Protein AF-A0A3B8NE31-F1 (afdb_monomer_lite)

Foldseek 3Di:
DDDDDDDPPDDDDDDDDDDFDKAKEKEAEVVLQQWAWVRHRIDIDIDTFFDKDWTATDGDPQKDFDAKDFPNHGPGRDGRDIDTGHYYTYIYGYMDGD

Radius of gyration: 20.59 Å; chains: 1; bounding box: 52×20×58 Å

Sequence (98 aa):
EPNLTFIALEDRDLVAHFALKSYTITATAEPEKGGTINGETFFCEEFDHGEEVMLLAEAAEGYEFVNWSEDGEDSGSVNPLVFDATEDRTLLANFQHQ

Secondary structure (DSSP, 8-state):
--------SS-----------EEEEEEEEESGGGEEETTBSEEEEEEETT-EEEE-EEEPTTEEEEEEEETTEEEES-SSEEEE-SS-EEEEEEEEE-

pLDDT: mean 95.31, std 5.67, range [53.34, 98.5]

Structure (mmCIF, N/CA/C/O backbone):
data_AF-A0A3B8NE31-F1
#
_entry.id   AF-A0A3B8NE31-F1
#
loop_
_atom_site.group_PDB
_atom_site.id
_atom_site.type_symbol
_atom_site.label_atom_id
_atom_site.label_alt_id
_atom_site.label_comp_id
_atom_site.label_asym_id
_atom_site.label_entity_id
_atom_site.label_seq_id
_atom_site.pdbx_PDB_ins_code
_atom_site.Cartn_x
_atom_site.Cartn_y
_atom_site.Cartn_z
_atom_site.occupancy
_atom_site.B_iso_or_equiv
_atom_site.auth_seq_id
_atom_site.auth_comp_id
_atom_site.auth_asym_id
_atom_site.auth_atom_id
_atom_site.pdbx_PDB_model_num
ATOM 1 N N . GLU A 1 1 ? 11.630 10.784 -20.375 1.00 53.34 1 GLU A N 1
ATOM 2 C CA . GLU A 1 1 ? 12.217 9.568 -20.976 1.00 53.34 1 GLU A CA 1
ATOM 3 C C . GLU A 1 1 ? 13.655 9.856 -21.388 1.00 53.34 1 GLU A C 1
ATOM 5 O O . GLU A 1 1 ? 13.890 10.955 -21.891 1.00 53.34 1 GLU A O 1
ATOM 10 N N . PRO A 1 2 ? 14.619 8.955 -21.135 1.00 78.31 2 PRO A N 1
ATOM 11 C CA . PRO A 1 2 ? 15.998 9.163 -21.565 1.00 78.31 2 PRO A CA 1
ATOM 12 C C . PRO A 1 2 ? 16.122 8.985 -23.085 1.00 78.31 2 PRO A C 1
ATOM 14 O O . PRO A 1 2 ? 15.632 8.005 -23.641 1.00 78.31 2 PRO A O 1
ATOM 17 N N . ASN A 1 3 ? 16.797 9.921 -23.752 1.00 85.06 3 ASN A N 1
ATOM 18 C CA . ASN A 1 3 ? 17.134 9.837 -25.171 1.00 85.06 3 ASN A CA 1
ATOM 19 C C . ASN A 1 3 ? 18.659 9.853 -25.368 1.00 85.06 3 ASN A C 1
ATOM 21 O O . ASN A 1 3 ? 19.381 10.595 -24.705 1.00 85.06 3 ASN A O 1
ATOM 25 N N . LEU A 1 4 ? 19.157 9.029 -26.292 1.00 87.19 4 LEU A N 1
ATOM 26 C CA . LEU A 1 4 ? 20.564 9.020 -26.695 1.00 87.19 4 LEU A CA 1
ATOM 27 C C . LEU A 1 4 ? 20.661 9.358 -28.183 1.00 87.19 4 LEU A C 1
ATOM 29 O O . LEU A 1 4 ? 20.137 8.627 -29.021 1.00 87.19 4 LEU A O 1
ATOM 33 N N . THR A 1 5 ? 21.374 10.437 -28.505 1.00 88.06 5 THR A N 1
ATOM 34 C CA . THR A 1 5 ? 21.624 10.872 -29.886 1.00 88.06 5 THR A CA 1
ATOM 35 C C . THR A 1 5 ? 23.126 10.933 -30.138 1.00 88.06 5 THR A C 1
ATOM 37 O O . THR A 1 5 ? 23.863 11.523 -29.350 1.00 88.06 5 THR A O 1
ATOM 40 N N . PHE A 1 6 ? 23.589 10.357 -31.249 1.00 88.44 6 PHE A N 1
ATOM 41 C CA . PHE A 1 6 ? 24.985 10.442 -31.683 1.00 88.44 6 PHE A CA 1
ATOM 42 C C . PHE A 1 6 ? 25.099 10.424 -33.213 1.00 88.44 6 PHE A C 1
ATOM 44 O O . PHE A 1 6 ? 24.197 9.967 -33.912 1.00 88.44 6 PHE A O 1
ATOM 51 N N . ILE A 1 7 ? 26.225 10.920 -33.728 1.00 85.75 7 ILE A N 1
ATOM 52 C CA . ILE A 1 7 ? 26.584 10.823 -35.148 1.00 85.75 7 ILE A CA 1
ATOM 53 C C . ILE A 1 7 ? 27.329 9.50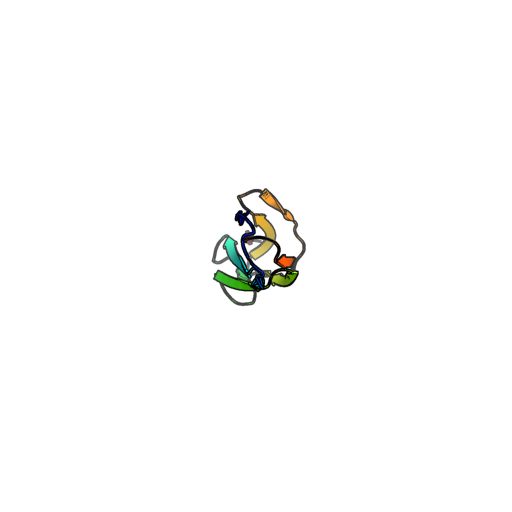1 -35.350 1.00 85.75 7 ILE A C 1
ATOM 55 O O . ILE A 1 7 ? 28.340 9.255 -34.689 1.00 85.75 7 ILE A O 1
ATOM 59 N N . ALA A 1 8 ? 26.828 8.649 -36.241 1.00 90.56 8 ALA A N 1
ATOM 60 C CA . ALA A 1 8 ? 27.437 7.360 -36.550 1.00 90.56 8 ALA A CA 1
ATOM 61 C C . ALA A 1 8 ? 28.683 7.553 -37.431 1.00 90.56 8 ALA A C 1
ATOM 63 O O . ALA A 1 8 ? 28.571 7.781 -38.634 1.00 90.56 8 ALA A O 1
ATOM 64 N N . LEU A 1 9 ? 29.864 7.506 -36.809 1.00 94.50 9 LEU A N 1
ATOM 65 C CA . LEU A 1 9 ? 31.166 7.616 -37.484 1.00 94.50 9 LEU A CA 1
ATOM 66 C C . LEU A 1 9 ? 31.900 6.267 -37.594 1.00 94.50 9 LEU A C 1
ATOM 68 O O . LEU A 1 9 ? 32.850 6.158 -38.361 1.00 94.50 9 LEU A O 1
ATOM 72 N N . GLU A 1 10 ? 31.459 5.262 -36.836 1.00 95.12 10 GLU A N 1
ATOM 73 C CA . GLU A 1 10 ? 32.027 3.911 -36.750 1.00 95.12 10 GLU A CA 1
ATOM 74 C C . GLU A 1 10 ? 30.981 2.933 -36.181 1.00 95.12 10 GLU A C 1
ATOM 76 O O . GLU A 1 10 ? 29.947 3.372 -35.660 1.00 95.12 10 GLU A O 1
ATOM 81 N N . ASP A 1 11 ? 31.264 1.631 -36.257 1.00 94.25 11 ASP A N 1
ATOM 82 C CA . ASP A 1 11 ? 30.414 0.574 -35.701 1.00 94.25 11 ASP A CA 1
ATOM 83 C C . ASP A 1 11 ? 30.378 0.637 -34.167 1.00 94.25 11 ASP A C 1
ATOM 85 O O . ASP A 1 11 ? 31.395 0.873 -33.510 1.00 94.25 11 ASP A O 1
ATOM 89 N N . ARG A 1 12 ? 29.192 0.434 -33.582 1.00 91.88 12 ARG A N 1
ATOM 90 C CA . ARG A 1 12 ? 28.972 0.499 -32.132 1.00 91.88 12 ARG A CA 1
ATOM 91 C C . ARG A 1 12 ? 27.964 -0.540 -31.673 1.00 91.88 12 ARG A C 1
ATOM 93 O O . ARG A 1 12 ? 26.908 -0.680 -32.285 1.00 91.88 12 ARG A O 1
ATOM 100 N N . ASP A 1 13 ? 28.249 -1.137 -30.523 1.00 91.62 13 ASP A N 1
ATOM 101 C CA . ASP A 1 13 ? 27.299 -1.944 -29.765 1.00 91.62 13 ASP A CA 1
ATOM 102 C C . ASP A 1 13 ? 26.690 -1.100 -28.641 1.00 91.62 13 ASP A C 1
ATOM 104 O O . ASP A 1 13 ? 27.403 -0.491 -27.839 1.00 91.62 13 ASP A O 1
ATOM 108 N N . LEU A 1 14 ? 25.360 -1.050 -28.588 1.00 91.00 14 LEU A N 1
ATOM 109 C CA . LEU A 1 14 ? 24.611 -0.348 -27.549 1.00 91.00 14 LEU A CA 1
ATOM 110 C C . LEU A 1 14 ? 23.784 -1.351 -26.757 1.00 91.00 14 LEU A C 1
ATOM 112 O O . LEU A 1 14 ? 23.023 -2.130 -27.329 1.00 91.00 14 LEU A O 1
ATOM 116 N N . VAL A 1 15 ? 23.907 -1.289 -25.433 1.00 90.44 15 VAL A N 1
ATOM 117 C CA . VAL A 1 15 ? 23.127 -2.111 -24.508 1.00 90.44 15 VAL A CA 1
ATOM 118 C C . VAL A 1 15 ? 22.280 -1.189 -23.647 1.00 90.44 15 VAL A C 1
ATOM 120 O O . VAL A 1 15 ? 22.797 -0.302 -22.969 1.00 90.44 15 VAL A O 1
ATOM 123 N N . ALA A 1 16 ? 20.967 -1.393 -23.683 1.00 90.75 16 ALA A N 1
ATOM 124 C CA . ALA A 1 16 ? 20.058 -0.766 -22.739 1.00 90.75 16 ALA A CA 1
ATOM 125 C C . ALA A 1 16 ? 19.976 -1.623 -21.470 1.00 90.75 16 ALA A C 1
ATOM 127 O O . ALA A 1 16 ? 19.829 -2.843 -21.545 1.00 90.75 16 ALA A O 1
ATOM 128 N N . HIS A 1 17 ? 20.056 -0.971 -20.311 1.00 90.44 17 HIS A N 1
ATOM 129 C CA . HIS A 1 17 ? 19.853 -1.607 -19.014 1.00 90.44 17 HIS A CA 1
ATOM 130 C C . HIS A 1 17 ? 18.472 -1.233 -18.487 1.00 90.44 17 HIS A C 1
ATOM 132 O O . HIS A 1 17 ? 18.154 -0.051 -18.363 1.00 90.44 17 HIS A O 1
ATOM 138 N N . PHE A 1 18 ? 17.673 -2.245 -18.169 1.00 91.31 18 PHE A N 1
ATOM 139 C CA . PHE A 1 18 ? 16.357 -2.082 -17.569 1.00 91.31 18 PHE A CA 1
ATOM 140 C C . PHE A 1 18 ? 16.385 -2.658 -16.157 1.00 91.31 18 PHE A C 1
ATOM 142 O O . PHE A 1 18 ? 16.975 -3.715 -15.931 1.00 91.31 18 PHE A O 1
ATOM 149 N N . ALA A 1 19 ? 15.749 -1.953 -15.231 1.00 92.56 19 ALA A N 1
ATOM 150 C CA . ALA A 1 19 ? 15.457 -2.434 -13.892 1.00 92.56 19 ALA A CA 1
ATOM 151 C C . ALA A 1 19 ? 13.939 -2.439 -13.712 1.00 92.56 19 ALA A C 1
ATOM 153 O O . ALA A 1 19 ? 13.246 -1.596 -14.295 1.00 92.56 19 ALA A O 1
ATOM 154 N N . LEU A 1 20 ? 13.436 -3.398 -12.936 1.00 94.56 20 LEU A N 1
ATOM 155 C CA . LEU A 1 20 ? 12.040 -3.390 -12.526 1.00 94.56 20 LEU A CA 1
ATOM 156 C C . LEU A 1 20 ? 11.817 -2.185 -11.605 1.00 94.56 20 LEU A C 1
ATOM 158 O O . LEU A 1 20 ? 12.711 -1.811 -10.845 1.00 94.56 20 LEU A O 1
ATOM 162 N N . LYS A 1 21 ? 10.666 -1.526 -11.741 1.00 96.12 21 LYS A N 1
ATOM 163 C CA . LYS A 1 21 ? 10.284 -0.468 -10.803 1.00 96.12 21 LYS A CA 1
ATOM 164 C C . LYS A 1 21 ? 9.788 -1.114 -9.519 1.00 96.12 21 LYS A C 1
ATOM 166 O O . LYS A 1 21 ? 9.188 -2.180 -9.595 1.00 96.12 21 LYS A O 1
ATOM 171 N N . SER A 1 22 ? 9.973 -0.425 -8.407 1.00 97.38 22 SER A N 1
ATOM 172 C CA . SER A 1 22 ? 9.347 -0.760 -7.139 1.00 97.38 22 SER A CA 1
ATOM 173 C C . SER A 1 22 ? 8.485 0.401 -6.651 1.00 97.38 22 SER A C 1
ATOM 175 O O . SER A 1 22 ? 8.667 1.541 -7.096 1.00 97.38 22 SER A O 1
ATOM 177 N N . TYR A 1 23 ? 7.518 0.087 -5.793 1.00 98.38 23 TYR A N 1
ATOM 178 C CA . TYR A 1 23 ? 6.564 1.036 -5.231 1.00 98.38 23 TYR A CA 1
ATOM 179 C C . TYR A 1 23 ? 6.402 0.815 -3.738 1.00 98.38 23 TYR A C 1
ATOM 181 O O . TYR A 1 23 ? 6.349 -0.323 -3.271 1.00 98.38 23 TYR A O 1
ATOM 189 N N . THR A 1 24 ? 6.303 1.909 -2.993 1.00 98.50 24 THR A N 1
ATOM 190 C CA . THR A 1 24 ? 6.081 1.870 -1.549 1.00 98.50 24 THR A CA 1
ATOM 191 C C . THR A 1 24 ? 4.591 1.933 -1.252 1.00 98.50 24 THR A C 1
ATOM 193 O O . THR A 1 24 ? 3.902 2.874 -1.651 1.00 98.50 24 THR A O 1
ATOM 196 N N . ILE A 1 25 ? 4.104 0.953 -0.496 1.00 98.44 25 ILE A N 1
ATOM 197 C CA . ILE A 1 25 ? 2.732 0.921 -0.003 1.00 98.44 25 ILE A CA 1
ATOM 198 C C . ILE A 1 25 ? 2.753 1.165 1.495 1.00 98.44 25 ILE A C 1
ATOM 200 O O . ILE A 1 25 ? 3.396 0.433 2.248 1.00 98.44 25 ILE A O 1
ATOM 204 N N . THR A 1 26 ? 2.012 2.181 1.925 1.00 98.25 26 THR A N 1
ATOM 205 C CA . THR A 1 26 ? 1.817 2.488 3.340 1.00 98.25 26 THR A CA 1
ATOM 206 C C . THR A 1 26 ? 0.348 2.369 3.718 1.00 98.25 26 THR A C 1
ATOM 208 O O . THR A 1 26 ? -0.532 2.718 2.929 1.00 98.25 26 THR A O 1
ATOM 211 N N . ALA A 1 27 ? 0.071 1.861 4.919 1.00 97.94 27 ALA A N 1
ATOM 212 C CA . ALA A 1 27 ? -1.280 1.807 5.459 1.00 97.94 27 ALA A CA 1
ATOM 213 C C . ALA A 1 27 ? -1.300 2.028 6.977 1.00 97.94 27 ALA A C 1
ATOM 215 O O . ALA A 1 27 ? -0.479 1.465 7.703 1.00 97.94 27 ALA A O 1
ATOM 216 N N . THR A 1 28 ? -2.255 2.819 7.471 1.00 97.62 28 THR A N 1
ATOM 217 C CA . THR A 1 28 ? -2.403 3.102 8.912 1.00 97.62 28 THR A CA 1
ATOM 218 C C . THR A 1 28 ? -3.844 3.012 9.381 1.00 97.62 28 THR A C 1
ATOM 220 O O . THR A 1 28 ? -4.766 3.299 8.622 1.00 97.62 28 THR A O 1
ATOM 223 N N . ALA A 1 29 ? -4.048 2.637 10.644 1.00 97.62 29 ALA A N 1
ATOM 224 C CA . ALA A 1 29 ? -5.376 2.605 11.250 1.00 97.62 29 ALA A CA 1
ATOM 225 C C . ALA A 1 29 ? -5.807 4.007 11.706 1.00 97.62 29 ALA A C 1
ATOM 227 O O . ALA A 1 29 ? -5.034 4.713 12.353 1.00 97.62 29 ALA A O 1
ATOM 228 N N . GLU A 1 30 ? -7.051 4.391 11.419 1.00 95.94 30 GLU A N 1
ATOM 229 C CA . GLU A 1 30 ? -7.658 5.645 11.875 1.00 95.94 30 GLU A CA 1
ATOM 230 C C . GLU A 1 30 ? -9.024 5.370 12.537 1.00 95.94 30 GLU A C 1
ATOM 232 O O . GLU A 1 30 ? -9.954 4.933 11.859 1.00 95.94 30 GLU A O 1
ATOM 237 N N . PRO A 1 31 ? -9.182 5.605 13.854 1.00 96.50 31 PRO A N 1
ATOM 238 C CA . PRO A 1 31 ? -8.125 5.958 14.804 1.00 96.50 31 PRO A CA 1
ATOM 239 C C . PRO A 1 31 ? -7.109 4.822 14.977 1.00 96.50 31 PRO A C 1
ATOM 241 O O . PRO A 1 31 ? -7.455 3.655 14.823 1.00 96.50 31 PRO A O 1
ATOM 244 N N . GLU A 1 32 ? -5.883 5.143 15.406 1.00 95.94 32 GLU A N 1
ATOM 245 C CA . GLU A 1 32 ? -4.803 4.152 15.624 1.00 95.94 32 GLU A CA 1
ATOM 246 C C . GLU A 1 32 ? -5.224 3.012 16.572 1.00 95.94 32 GLU A C 1
ATOM 248 O O . GLU A 1 32 ? -4.823 1.865 16.420 1.00 95.94 32 GLU A O 1
ATOM 253 N N . LYS A 1 33 ? -6.083 3.315 17.554 1.00 96.06 33 LYS A N 1
ATOM 254 C CA . LYS A 1 33 ? -6.629 2.323 18.498 1.00 96.06 33 LYS A CA 1
ATOM 255 C C . LYS A 1 33 ? -7.786 1.497 17.935 1.00 96.06 33 LYS A C 1
ATOM 257 O O . LYS A 1 33 ? -8.258 0.597 18.621 1.00 96.06 33 LYS A O 1
ATOM 262 N N . GLY A 1 34 ? -8.279 1.849 16.753 1.00 97.00 34 GLY A N 1
ATOM 263 C CA . GLY A 1 34 ? -9.437 1.228 16.126 1.00 97.00 34 GLY A CA 1
ATOM 264 C C . GLY A 1 34 ? -9.150 -0.160 15.568 1.00 97.00 34 GLY A C 1
ATOM 265 O O . GLY A 1 34 ? -10.068 -0.971 15.476 1.00 97.00 34 GLY A O 1
ATOM 266 N N . GLY A 1 35 ? -7.890 -0.467 15.259 1.00 97.44 35 GLY A N 1
ATOM 267 C CA . GLY A 1 35 ? -7.503 -1.770 14.739 1.00 97.44 35 GLY A CA 1
ATOM 268 C C . GLY A 1 35 ? -6.051 -1.838 14.280 1.00 97.44 35 GLY A C 1
ATOM 269 O O . GLY A 1 35 ? -5.248 -0.951 14.560 1.00 97.44 35 GLY A O 1
ATOM 270 N N . THR A 1 36 ? -5.734 -2.911 13.568 1.00 98.19 36 THR A N 1
ATOM 271 C CA . THR A 1 36 ? -4.427 -3.179 12.957 1.00 98.19 36 THR A CA 1
ATOM 272 C C . THR A 1 36 ? -4.576 -3.493 11.469 1.00 98.19 36 THR A C 1
ATOM 274 O O . THR A 1 36 ? -5.642 -3.915 11.023 1.00 98.19 36 THR A O 1
ATOM 277 N N . ILE A 1 37 ? -3.504 -3.311 10.701 1.00 98.31 37 ILE A N 1
ATOM 278 C CA . ILE A 1 37 ? -3.347 -3.758 9.318 1.00 98.31 37 ILE A CA 1
ATOM 279 C C . ILE A 1 37 ? -2.286 -4.856 9.302 1.00 98.31 37 ILE A C 1
ATOM 281 O O . ILE A 1 37 ? -1.157 -4.613 9.716 1.00 98.31 37 ILE A O 1
ATOM 285 N N . ASN A 1 38 ? -2.643 -6.064 8.859 1.00 97.12 38 ASN A N 1
ATOM 286 C CA . ASN A 1 38 ? -1.755 -7.237 8.864 1.00 97.12 38 ASN A CA 1
ATOM 287 C C . ASN A 1 38 ? -1.093 -7.495 10.242 1.00 97.12 38 ASN A C 1
ATOM 289 O O . ASN A 1 38 ? 0.051 -7.938 10.322 1.00 97.12 38 ASN A O 1
ATOM 293 N N . GLY A 1 39 ? -1.811 -7.212 11.336 1.00 95.50 39 GLY A N 1
ATOM 294 C CA . GLY A 1 39 ? -1.311 -7.330 12.712 1.00 95.50 39 GLY A CA 1
ATOM 295 C C . GLY A 1 39 ? -0.466 -6.154 13.232 1.00 95.50 39 GLY A C 1
ATOM 296 O O . GLY A 1 39 ? -0.034 -6.193 14.385 1.00 95.50 39 GLY A O 1
ATOM 297 N N . GLU A 1 40 ? -0.257 -5.098 12.441 1.00 94.81 40 GLU A N 1
ATOM 298 C CA . GLU A 1 40 ? 0.548 -3.920 12.798 1.00 94.81 40 GLU A CA 1
ATOM 299 C C . GLU A 1 40 ? -0.296 -2.632 12.832 1.00 94.81 40 GLU A C 1
ATOM 301 O O . GLU A 1 40 ? -1.333 -2.536 12.185 1.00 94.81 40 GLU A O 1
ATOM 306 N N . THR A 1 41 ? 0.111 -1.608 13.590 1.00 88.12 41 THR A N 1
ATOM 307 C CA . THR A 1 41 ? -0.594 -0.303 13.597 1.00 88.12 41 THR A CA 1
ATOM 308 C C . THR A 1 41 ? -0.165 0.617 12.447 1.00 88.12 41 THR A C 1
ATOM 310 O O . THR A 1 41 ? -0.886 1.552 12.095 1.00 88.12 41 THR A O 1
ATOM 313 N N . PHE A 1 42 ? 0.996 0.338 11.851 1.00 94.25 42 PHE A N 1
ATOM 314 C CA . PHE A 1 42 ? 1.577 1.040 10.713 1.00 94.25 42 PHE A CA 1
ATOM 315 C C . PHE A 1 42 ? 2.240 0.010 9.798 1.00 94.25 42 PHE A C 1
ATOM 317 O O . PHE A 1 42 ? 3.225 -0.604 10.196 1.00 94.25 42 PHE A O 1
ATOM 324 N N . PHE A 1 43 ? 1.707 -0.153 8.591 1.00 96.94 43 PHE A N 1
ATOM 325 C CA . PHE A 1 43 ? 2.250 -1.019 7.549 1.00 96.94 43 PHE A CA 1
ATOM 326 C C . PHE A 1 43 ? 3.030 -0.168 6.540 1.00 96.94 43 PHE A C 1
ATOM 328 O O . PHE A 1 43 ? 2.526 0.865 6.090 1.00 96.94 43 PHE A O 1
ATOM 335 N N . CYS A 1 44 ? 4.246 -0.579 6.178 1.00 97.50 44 CYS A N 1
ATOM 336 C CA . CYS A 1 44 ? 5.063 0.096 5.168 1.00 97.50 44 CYS A CA 1
ATOM 337 C C . CYS A 1 44 ? 6.047 -0.885 4.533 1.00 97.50 44 CYS A C 1
ATOM 339 O O . CYS A 1 44 ? 7.060 -1.233 5.142 1.00 97.50 44 CYS A O 1
ATOM 341 N N . GLU A 1 45 ? 5.776 -1.276 3.293 1.00 97.94 45 GLU A N 1
ATOM 342 C CA . GLU A 1 45 ? 6.608 -2.213 2.536 1.00 97.94 45 GLU A CA 1
ATOM 343 C C . GLU A 1 45 ? 6.792 -1.744 1.085 1.00 97.94 45 GLU A C 1
ATOM 345 O O . GLU A 1 45 ? 5.982 -0.985 0.546 1.00 97.94 45 GLU A O 1
ATOM 350 N N . GLU A 1 46 ? 7.895 -2.173 0.469 1.00 98.00 46 GLU A N 1
ATOM 351 C C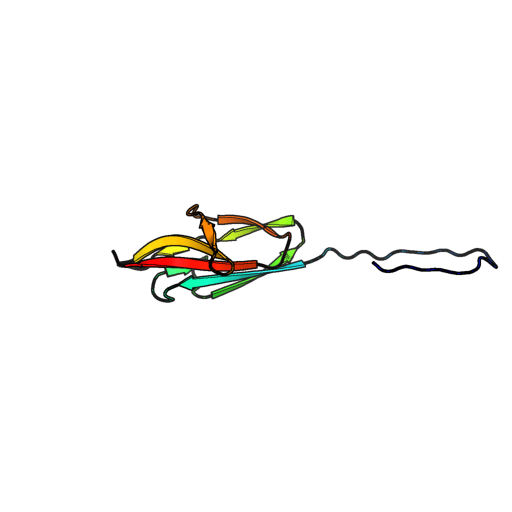A . GLU A 1 46 ? 8.204 -1.929 -0.941 1.00 98.00 46 GLU A CA 1
ATOM 352 C C . GLU A 1 46 ? 7.917 -3.200 -1.747 1.00 98.00 46 GLU A C 1
ATOM 354 O O . GLU A 1 46 ? 8.350 -4.285 -1.360 1.00 98.00 46 GLU A O 1
ATOM 359 N N . PHE A 1 47 ? 7.213 -3.044 -2.866 1.00 98.12 47 PHE A N 1
ATOM 360 C CA . PHE A 1 47 ? 6.780 -4.125 -3.750 1.00 98.12 47 PHE A CA 1
ATOM 361 C C . PHE A 1 47 ? 7.307 -3.909 -5.166 1.00 98.12 47 PHE A C 1
ATOM 363 O O . PHE A 1 47 ? 7.386 -2.770 -5.642 1.00 98.12 47 PHE A O 1
ATOM 370 N N . ASP A 1 48 ? 7.630 -4.996 -5.862 1.00 98.38 48 ASP A N 1
ATOM 371 C CA . ASP A 1 48 ? 7.998 -4.939 -7.275 1.00 98.38 48 ASP A CA 1
ATOM 372 C C . ASP A 1 48 ? 6.780 -4.557 -8.143 1.00 98.38 48 ASP A C 1
ATOM 374 O O . ASP A 1 48 ? 5.628 -4.840 -7.815 1.00 98.38 48 ASP A O 1
ATOM 378 N N . HIS A 1 49 ? 7.011 -3.910 -9.290 1.00 97.75 49 HIS A N 1
ATOM 379 C CA . HIS A 1 49 ? 5.929 -3.512 -10.197 1.00 97.75 49 HIS A CA 1
ATOM 380 C C . HIS A 1 49 ? 5.072 -4.711 -10.620 1.00 97.75 49 HIS A C 1
ATOM 382 O O . HIS A 1 49 ? 5.561 -5.626 -11.289 1.00 97.75 49 HIS A O 1
ATOM 388 N N . GLY A 1 50 ? 3.775 -4.640 -10.315 1.00 97.50 50 GLY A N 1
ATOM 389 C CA . GLY A 1 50 ? 2.800 -5.686 -10.617 1.00 97.50 50 GLY A CA 1
ATOM 390 C C . GLY A 1 50 ? 2.766 -6.832 -9.604 1.00 97.50 50 GLY A C 1
ATOM 391 O O . GLY A 1 50 ? 2.101 -7.831 -9.863 1.00 97.50 50 GLY A O 1
ATOM 392 N N . GLU A 1 51 ? 3.480 -6.720 -8.484 1.00 98.50 51 GLU A N 1
ATOM 393 C CA . GLU A 1 51 ? 3.329 -7.634 -7.355 1.00 98.50 51 GLU A CA 1
ATOM 394 C C . GLU A 1 51 ? 1.983 -7.404 -6.651 1.00 98.50 51 GLU A C 1
ATOM 396 O O . GLU A 1 51 ? 1.509 -6.271 -6.545 1.00 98.50 51 GLU A O 1
ATOM 401 N N . GLU A 1 52 ? 1.355 -8.490 -6.196 1.00 98.38 52 GLU A N 1
ATOM 402 C CA . GLU A 1 52 ? 0.073 -8.438 -5.491 1.00 98.38 52 GLU A CA 1
ATOM 403 C C . GLU A 1 52 ? 0.286 -8.001 -4.038 1.00 98.38 52 GLU A C 1
ATOM 405 O O . GLU A 1 52 ? 1.067 -8.596 -3.294 1.00 98.38 52 GLU A O 1
ATOM 410 N N . VAL A 1 53 ? -0.463 -6.985 -3.622 1.00 98.38 53 VAL A N 1
ATOM 411 C CA . VAL A 1 53 ? -0.477 -6.448 -2.263 1.00 98.38 53 VAL A CA 1
ATOM 412 C C . VAL A 1 53 ? -1.780 -6.859 -1.590 1.00 98.38 53 VAL A C 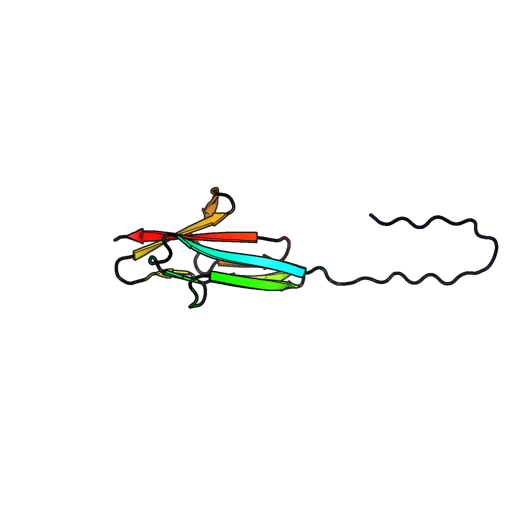1
ATOM 414 O O . VAL A 1 53 ? -2.860 -6.662 -2.147 1.00 98.38 53 VAL A O 1
ATOM 417 N N . MET A 1 54 ? -1.691 -7.386 -0.366 1.00 98.12 54 MET A N 1
ATOM 418 C CA . MET A 1 54 ? -2.847 -7.738 0.460 1.00 98.12 54 MET A CA 1
ATOM 419 C C . MET A 1 54 ? -2.788 -7.014 1.806 1.00 98.12 54 MET A C 1
ATOM 421 O O . MET A 1 54 ? -1.881 -7.238 2.608 1.00 98.12 54 MET A O 1
ATOM 425 N N . LEU A 1 55 ? -3.798 -6.189 2.078 1.00 98.38 55 LEU A N 1
ATOM 426 C CA . LEU A 1 55 ? -3.970 -5.485 3.347 1.00 98.38 55 LEU A CA 1
ATOM 427 C C . LEU A 1 55 ? -5.222 -6.001 4.060 1.00 98.38 55 LEU A C 1
ATOM 429 O O . LEU A 1 55 ? -6.340 -5.865 3.561 1.00 98.38 55 LEU A O 1
ATOM 433 N N . LEU A 1 56 ? -5.040 -6.590 5.238 1.00 98.44 56 LEU A N 1
ATOM 434 C CA . LEU A 1 56 ? -6.112 -7.069 6.104 1.00 98.44 56 LEU A 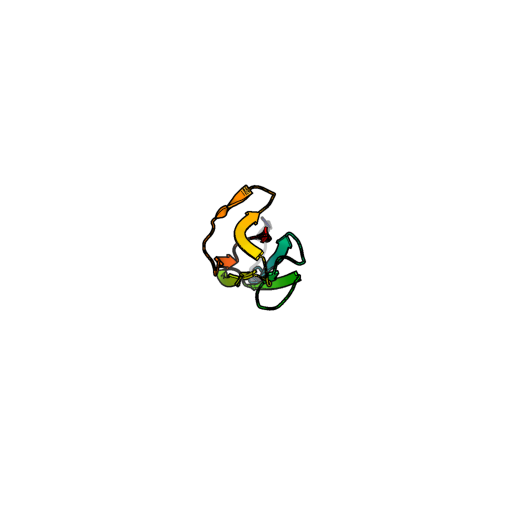CA 1
ATOM 435 C C . LEU A 1 56 ? -6.299 -6.105 7.276 1.00 98.44 56 LEU A C 1
ATOM 437 O O . LEU A 1 56 ? -5.416 -5.995 8.120 1.00 98.44 56 LEU A O 1
ATOM 441 N N . ALA A 1 57 ? -7.456 -5.451 7.354 1.00 98.31 57 ALA A N 1
ATOM 442 C CA . ALA A 1 57 ? -7.837 -4.647 8.509 1.00 98.31 57 ALA A CA 1
ATOM 443 C C . ALA A 1 57 ? -8.501 -5.525 9.582 1.00 98.31 57 ALA A C 1
ATOM 445 O O . ALA A 1 57 ? -9.520 -6.173 9.330 1.00 98.31 57 ALA A O 1
ATOM 446 N N . GLU A 1 58 ? -7.963 -5.515 10.796 1.00 98.31 58 GLU A N 1
ATOM 447 C CA . GLU A 1 58 ? -8.488 -6.242 11.952 1.00 98.31 58 GLU A CA 1
ATOM 448 C C . GLU A 1 58 ? -8.932 -5.237 13.016 1.00 98.31 58 GLU A C 1
ATOM 450 O O . GLU A 1 58 ? -8.116 -4.501 13.566 1.00 98.31 58 GLU A O 1
ATOM 455 N N . ALA A 1 59 ? -10.236 -5.172 13.292 1.00 98.31 59 ALA A N 1
ATOM 456 C CA . ALA A 1 59 ? -10.779 -4.223 14.260 1.00 98.31 59 ALA A CA 1
ATOM 457 C C . ALA A 1 59 ? -10.429 -4.617 15.704 1.00 98.31 59 ALA A C 1
ATOM 459 O O . ALA A 1 59 ? -10.492 -5.790 16.083 1.00 98.31 59 ALA A O 1
ATOM 460 N N . ALA A 1 60 ? -10.102 -3.618 16.520 1.00 98.19 60 ALA A N 1
ATOM 461 C CA . ALA A 1 60 ? -9.930 -3.771 17.957 1.00 98.19 60 ALA A CA 1
ATOM 462 C C . ALA A 1 60 ? -11.285 -3.946 18.671 1.00 98.19 60 ALA A C 1
ATOM 464 O O . ALA A 1 60 ? -12.354 -3.690 18.116 1.00 98.19 60 ALA A O 1
ATOM 465 N N . GLU A 1 61 ? -11.250 -4.366 19.937 1.00 97.81 61 GLU A N 1
ATOM 466 C CA . GLU A 1 61 ? -12.461 -4.500 20.752 1.00 97.81 61 GLU A CA 1
ATOM 467 C C . GLU A 1 61 ? -13.225 -3.169 20.846 1.00 97.81 61 GLU A C 1
ATOM 469 O O . GLU A 1 61 ? -12.649 -2.128 21.165 1.00 97.81 61 GLU A O 1
ATOM 474 N N . GLY A 1 62 ? -14.534 -3.216 20.581 1.00 97.75 62 GLY A N 1
ATOM 475 C CA . GLY A 1 62 ? -15.398 -2.035 20.576 1.00 97.75 62 GLY A CA 1
ATOM 476 C C . GLY A 1 62 ? -15.328 -1.207 19.293 1.00 97.75 62 GLY A C 1
ATOM 477 O O . GLY A 1 62 ? -15.967 -0.162 19.238 1.00 97.75 62 GLY A O 1
ATOM 478 N N . TYR A 1 63 ? -14.602 -1.661 18.270 1.00 98.44 63 TYR A N 1
ATOM 479 C CA . TYR A 1 63 ? -14.531 -1.017 16.962 1.00 98.44 63 TYR A CA 1
ATOM 480 C C . TYR A 1 63 ? -15.027 -1.936 15.843 1.00 98.44 63 TYR A C 1
ATOM 482 O O . TYR A 1 63 ? -15.074 -3.160 15.972 1.00 98.44 63 TYR A O 1
ATOM 490 N N . GLU A 1 64 ? -15.372 -1.334 14.713 1.00 98.06 64 GLU A N 1
ATOM 491 C CA . GLU A 1 64 ? -15.607 -2.020 13.449 1.00 98.06 64 GLU A CA 1
ATOM 492 C C . GLU A 1 64 ? -14.885 -1.310 12.304 1.00 98.06 64 GLU A C 1
ATOM 494 O O . GLU A 1 64 ? -14.737 -0.086 12.308 1.00 98.06 64 GLU A O 1
ATOM 499 N N . PHE A 1 65 ? -14.422 -2.091 11.329 1.00 98.31 65 PHE A N 1
ATOM 500 C CA . PHE A 1 65 ? -13.847 -1.565 10.095 1.00 98.31 65 PHE A CA 1
ATOM 501 C C . PHE A 1 65 ? -14.958 -0.992 9.207 1.00 98.31 65 PHE A C 1
ATOM 503 O O . PHE A 1 65 ? -15.955 -1.667 8.950 1.00 98.31 65 PHE A O 1
ATOM 510 N N . VAL A 1 66 ? -14.769 0.237 8.727 1.00 98.06 66 VAL A N 1
ATOM 511 C CA . VAL A 1 66 ? -15.732 0.960 7.888 1.00 98.06 66 VAL A CA 1
ATOM 512 C C . VAL A 1 66 ? -15.337 0.851 6.420 1.00 98.06 66 VAL A C 1
ATOM 514 O O . VAL A 1 66 ? -16.090 0.311 5.609 1.00 98.06 66 VAL A O 1
ATOM 517 N N . ASN A 1 67 ? -14.159 1.367 6.072 1.00 98.38 67 ASN A N 1
ATOM 518 C CA . ASN A 1 67 ? -13.630 1.372 4.714 1.00 98.38 67 ASN A CA 1
ATOM 519 C C . ASN A 1 67 ? -12.129 1.678 4.693 1.00 98.38 67 ASN A C 1
ATOM 521 O O . ASN A 1 67 ? -11.543 2.118 5.682 1.00 98.38 67 ASN A O 1
ATOM 525 N N . TRP A 1 68 ? -11.525 1.473 3.530 1.00 98.31 68 TRP A N 1
ATOM 526 C CA . TRP A 1 68 ? -10.229 2.038 3.193 1.00 98.31 68 TRP A CA 1
ATOM 527 C C . TRP A 1 68 ? -10.425 3.426 2.586 1.00 98.31 68 TRP A C 1
ATOM 529 O O . TRP A 1 68 ? -11.374 3.640 1.833 1.00 98.31 68 TRP A O 1
ATOM 539 N N . SER A 1 69 ? -9.518 4.358 2.854 1.00 97.88 69 SER A N 1
ATOM 540 C CA . SER A 1 69 ? -9.434 5.623 2.119 1.00 97.88 69 SER A CA 1
ATOM 541 C C . SER A 1 69 ? -8.007 5.924 1.680 1.00 97.88 69 SER A C 1
ATOM 543 O O . SER A 1 69 ? -7.050 5.439 2.274 1.00 97.88 69 SER A O 1
ATOM 545 N N . GLU A 1 70 ? -7.862 6.703 0.616 1.00 96.69 70 GLU A N 1
ATOM 546 C CA . GLU A 1 70 ? -6.584 7.190 0.088 1.00 96.69 70 GLU A CA 1
ATOM 547 C C . GLU A 1 70 ? -6.747 8.675 -0.231 1.00 96.69 70 GLU A C 1
ATOM 549 O O . GLU A 1 70 ? -7.749 9.071 -0.822 1.00 96.69 70 GLU A O 1
ATOM 554 N N . ASP A 1 71 ? -5.835 9.519 0.257 1.00 92.06 71 ASP A N 1
ATOM 555 C CA . ASP A 1 71 ? -5.915 10.985 0.125 1.00 92.06 71 ASP A CA 1
ATOM 556 C C . ASP A 1 71 ? -7.264 11.610 0.559 1.00 92.06 71 ASP A C 1
ATOM 558 O O . ASP A 1 71 ? -7.661 12.690 0.118 1.00 92.06 71 ASP A O 1
ATOM 562 N N . GLY A 1 72 ? -7.970 10.947 1.482 1.00 88.62 72 GLY A N 1
ATOM 563 C CA . GLY A 1 72 ? -9.280 11.368 1.985 1.00 88.62 72 GLY A CA 1
ATOM 564 C C . GLY A 1 72 ? -10.471 10.952 1.115 1.00 88.62 72 GLY A C 1
ATOM 565 O O . GLY A 1 72 ? -11.609 11.266 1.470 1.00 88.62 72 GLY A O 1
ATOM 566 N N . GLU A 1 73 ? -10.241 10.230 0.019 1.00 95.00 73 GLU A N 1
ATOM 567 C CA . GLU A 1 73 ? -11.281 9.644 -0.826 1.00 95.00 73 GLU A CA 1
ATOM 568 C C . GLU A 1 73 ? -11.558 8.187 -0.435 1.00 95.00 73 GLU A C 1
ATOM 570 O O . GLU A 1 73 ? -10.664 7.454 -0.018 1.00 95.00 73 GLU A O 1
ATOM 575 N N . ASP A 1 74 ? -12.822 7.766 -0.537 1.00 94.19 74 ASP A N 1
ATOM 576 C CA . ASP A 1 74 ? -13.244 6.398 -0.221 1.00 94.19 74 ASP A CA 1
ATOM 577 C C . ASP A 1 74 ? -12.725 5.410 -1.278 1.00 94.19 74 ASP A C 1
ATOM 579 O O . ASP A 1 74 ? -13.132 5.459 -2.441 1.00 94.19 74 ASP A O 1
ATOM 583 N N . SER A 1 75 ? -11.859 4.490 -0.850 1.00 93.31 75 SER A N 1
ATOM 584 C CA . SER A 1 75 ? -11.288 3.408 -1.665 1.00 93.31 75 SER A CA 1
ATOM 585 C C . SER A 1 75 ? -12.093 2.105 -1.554 1.00 93.31 75 SER A C 1
ATOM 587 O O . SER A 1 75 ? -11.751 1.101 -2.183 1.00 93.31 75 SER A O 1
ATOM 589 N N . GLY A 1 76 ? -13.185 2.111 -0.784 1.00 94.62 76 GLY A N 1
ATOM 590 C CA . GLY A 1 76 ? -14.132 1.014 -0.643 1.00 94.62 76 GLY A CA 1
ATOM 591 C C . GLY A 1 76 ? -13.982 0.211 0.650 1.00 94.62 76 GLY A C 1
ATOM 592 O O . GLY A 1 76 ? -13.002 0.298 1.385 1.00 94.62 76 GLY A O 1
ATOM 593 N N . SER A 1 77 ? -14.987 -0.620 0.925 1.00 97.00 77 SER A N 1
ATOM 594 C CA . SER A 1 77 ? -15.123 -1.380 2.176 1.00 97.00 77 SER A CA 1
ATOM 595 C C . SER A 1 77 ? -14.777 -2.869 2.046 1.00 97.00 77 SER A C 1
ATOM 597 O O . SER A 1 77 ? -15.190 -3.679 2.877 1.00 97.00 77 SER A O 1
ATOM 599 N N . VAL A 1 78 ? -14.077 -3.267 0.979 1.00 98.25 78 VAL A N 1
ATOM 600 C CA . VAL A 1 78 ? -13.629 -4.656 0.801 1.00 98.25 78 VAL A CA 1
ATOM 601 C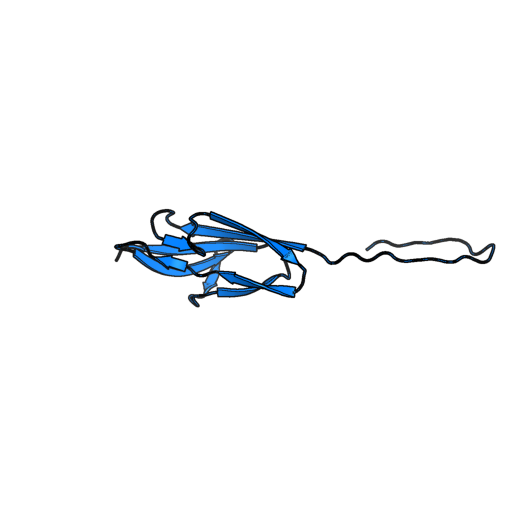 C . VAL A 1 78 ? -12.454 -4.923 1.742 1.00 98.25 78 VAL A C 1
ATOM 603 O O . VAL A 1 78 ? -11.493 -4.159 1.776 1.00 98.25 78 VAL A O 1
ATOM 606 N N . ASN A 1 79 ? -12.542 -6.003 2.517 1.00 97.81 79 ASN A N 1
ATOM 607 C CA . ASN A 1 79 ? -11.522 -6.398 3.482 1.00 97.81 79 ASN A CA 1
ATOM 608 C C . ASN A 1 79 ? -11.367 -7.934 3.472 1.00 97.81 79 ASN A C 1
ATOM 610 O O . ASN A 1 79 ? -12.358 -8.623 3.741 1.00 97.81 79 ASN A O 1
ATOM 614 N N . PRO A 1 80 ? -10.182 -8.488 3.152 1.00 98.06 80 PRO A N 1
ATOM 615 C CA . PRO A 1 80 ? -8.929 -7.791 2.833 1.00 98.06 80 PRO A CA 1
ATOM 616 C C . PRO A 1 80 ? -8.989 -7.009 1.512 1.00 98.06 80 PRO A C 1
ATOM 618 O O . PRO A 1 80 ? -9.691 -7.402 0.579 1.00 98.06 80 PRO A O 1
ATOM 621 N N . LEU A 1 81 ? -8.246 -5.905 1.442 1.00 98.00 81 LEU A N 1
ATOM 622 C CA . LEU A 1 81 ? -8.029 -5.136 0.218 1.00 98.00 81 LEU A CA 1
ATOM 623 C C . LEU A 1 81 ? -6.867 -5.757 -0.562 1.00 98.00 81 LEU A C 1
ATOM 625 O O . LEU A 1 81 ? -5.783 -5.939 -0.009 1.00 98.00 81 LEU A O 1
ATOM 629 N N . VAL A 1 82 ? -7.106 -6.072 -1.836 1.00 97.94 82 VAL A N 1
ATOM 630 C CA . VAL A 1 82 ? -6.127 -6.701 -2.734 1.00 97.94 82 VAL A CA 1
ATOM 631 C C . VAL A 1 82 ? -5.990 -5.871 -4.007 1.00 97.94 82 VAL A C 1
ATOM 633 O O . VAL A 1 82 ? -7.004 -5.501 -4.605 1.00 97.94 82 VAL A O 1
ATOM 636 N N . PHE A 1 83 ? -4.757 -5.560 -4.407 1.00 97.81 83 PHE A N 1
ATOM 637 C CA . PHE A 1 83 ? -4.440 -4.805 -5.624 1.00 97.81 83 PHE A CA 1
ATOM 638 C C . PHE A 1 83 ? -2.992 -5.047 -6.077 1.00 97.81 83 PHE A C 1
ATOM 640 O O . PHE A 1 83 ? -2.168 -5.502 -5.292 1.00 97.81 83 PHE A O 1
ATOM 647 N N . ASP A 1 84 ? -2.677 -4.695 -7.325 1.00 98.25 84 ASP A N 1
ATOM 648 C CA . ASP A 1 84 ? -1.314 -4.778 -7.864 1.00 98.25 84 ASP A CA 1
ATOM 649 C C .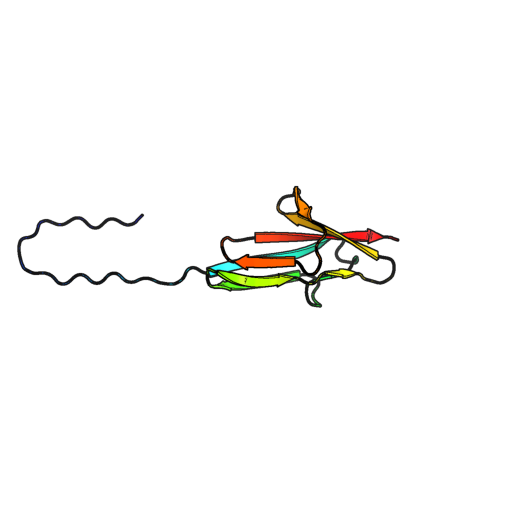 ASP A 1 84 ? -0.521 -3.490 -7.578 1.00 98.25 84 ASP A C 1
ATOM 651 O O . ASP A 1 84 ? -1.033 -2.379 -7.752 1.00 98.25 84 ASP A O 1
ATOM 655 N N . ALA A 1 85 ? 0.753 -3.615 -7.203 1.00 98.25 85 ALA A N 1
ATOM 656 C CA . ALA A 1 85 ? 1.655 -2.488 -6.977 1.00 98.25 85 ALA A CA 1
ATOM 657 C C . ALA A 1 85 ? 2.044 -1.803 -8.302 1.00 98.25 85 ALA A C 1
ATOM 659 O O . ALA A 1 85 ? 3.018 -2.168 -8.968 1.00 98.25 85 ALA A O 1
ATOM 660 N N . THR A 1 86 ? 1.267 -0.800 -8.716 1.00 97.88 86 THR A N 1
ATOM 661 C CA . THR A 1 86 ? 1.520 -0.022 -9.945 1.00 97.88 86 THR A CA 1
ATOM 662 C C . THR A 1 86 ? 1.959 1.419 -9.699 1.00 97.88 86 THR A C 1
ATOM 664 O O . THR A 1 86 ? 2.453 2.070 -10.626 1.00 97.88 86 THR A O 1
ATOM 667 N N . GLU A 1 87 ? 1.784 1.905 -8.473 1.00 97.69 87 GLU A N 1
ATOM 668 C CA . GLU A 1 87 ? 2.167 3.231 -7.992 1.00 97.69 87 GLU A CA 1
ATOM 669 C C . GLU A 1 87 ? 2.368 3.218 -6.472 1.00 97.69 87 GLU A C 1
ATOM 671 O O . GLU A 1 87 ? 1.962 2.267 -5.801 1.00 97.69 87 GLU A O 1
ATOM 676 N N . ASP A 1 88 ? 3.008 4.264 -5.945 1.00 98.38 88 ASP A N 1
ATOM 677 C CA . ASP A 1 88 ? 3.108 4.465 -4.500 1.00 98.38 88 ASP A CA 1
ATOM 678 C C . ASP A 1 88 ? 1.721 4.783 -3.940 1.00 98.38 88 ASP A C 1
ATOM 680 O O . ASP A 1 88 ? 0.990 5.588 -4.521 1.00 98.38 88 ASP A O 1
ATOM 684 N N . ARG A 1 89 ? 1.365 4.178 -2.805 1.00 98.00 89 ARG A N 1
ATOM 685 C CA . ARG A 1 89 ? 0.036 4.334 -2.197 1.00 98.00 89 ARG A CA 1
ATOM 686 C C . ARG A 1 89 ? 0.114 4.610 -0.708 1.00 98.00 89 ARG A C 1
ATOM 688 O O . ARG A 1 89 ? 0.990 4.096 -0.006 1.00 98.00 89 ARG A O 1
ATOM 695 N N . THR A 1 90 ? -0.823 5.419 -0.225 1.00 97.88 90 THR A N 1
ATOM 696 C CA . THR A 1 90 ? -0.957 5.767 1.197 1.00 97.88 90 THR A CA 1
ATOM 697 C C . THR A 1 90 ? -2.405 5.600 1.622 1.00 97.88 90 THR A C 1
ATOM 699 O O . THR A 1 90 ? -3.261 6.429 1.325 1.00 97.88 90 THR A O 1
ATOM 702 N N . LEU A 1 91 ? -2.674 4.504 2.325 1.00 98.06 91 LEU A N 1
ATOM 703 C CA . LEU A 1 91 ? -4.016 4.065 2.679 1.00 98.06 91 LEU A CA 1
ATOM 704 C C . LEU A 1 91 ? -4.312 4.292 4.165 1.00 98.06 91 LEU A C 1
ATOM 706 O O . LEU A 1 91 ? -3.456 4.150 5.038 1.00 98.06 91 LEU A O 1
ATOM 710 N N . LEU A 1 92 ? -5.568 4.584 4.468 1.00 97.88 92 LEU A N 1
ATOM 711 C CA . LEU A 1 92 ? -6.110 4.613 5.819 1.00 97.88 92 LEU A CA 1
ATOM 712 C C . LEU A 1 92 ? -7.144 3.500 5.960 1.00 97.88 92 LEU A C 1
ATOM 714 O O . LEU A 1 92 ? -8.085 3.431 5.173 1.00 97.88 92 LEU A O 1
ATOM 718 N N . ALA A 1 93 ? -6.991 2.646 6.968 1.00 98.19 93 ALA A N 1
ATOM 719 C CA . ALA A 1 93 ? -8.060 1.768 7.428 1.00 98.19 93 ALA A CA 1
ATOM 720 C C . ALA A 1 93 ? -8.924 2.552 8.417 1.00 98.19 93 ALA A C 1
ATOM 722 O O . ALA A 1 93 ? -8.492 2.813 9.540 1.00 98.19 93 ALA A O 1
ATOM 723 N N . ASN A 1 94 ? -10.132 2.937 8.012 1.00 97.94 94 ASN A N 1
ATOM 724 C CA . ASN A 1 94 ? -11.031 3.696 8.870 1.00 97.94 94 ASN A CA 1
ATOM 725 C C . ASN A 1 94 ? -11.840 2.744 9.748 1.00 97.94 94 ASN A C 1
ATOM 727 O O . ASN A 1 94 ? -12.501 1.823 9.260 1.00 97.94 94 ASN A O 1
ATOM 731 N N . PHE A 1 95 ? -11.824 3.006 11.047 1.00 98.12 95 PHE A N 1
ATOM 732 C CA . PHE A 1 95 ? -12.580 2.280 12.052 1.00 98.12 95 PHE A CA 1
ATOM 733 C C . PHE A 1 95 ? -13.525 3.229 12.783 1.00 98.12 95 PHE A C 1
ATOM 735 O O . PHE A 1 95 ? -13.214 4.397 13.016 1.00 98.12 95 PHE A O 1
ATOM 742 N N . GLN A 1 96 ? -14.669 2.713 13.218 1.00 97.75 96 GLN A N 1
ATOM 743 C CA . GLN A 1 96 ? -15.587 3.441 14.090 1.00 97.75 96 GLN A CA 1
ATOM 744 C C . GLN A 1 96 ? -15.892 2.636 15.343 1.00 97.75 96 GLN A C 1
ATOM 746 O O . GLN A 1 96 ? -15.851 1.409 15.323 1.00 97.75 96 GLN A O 1
ATOM 751 N N . HIS A 1 97 ? -16.166 3.333 16.442 1.00 96.50 97 HIS A N 1
ATOM 752 C CA . HIS A 1 97 ? -16.604 2.680 17.669 1.00 96.50 97 HIS A CA 1
ATOM 753 C C . HIS A 1 97 ? -18.018 2.116 17.467 1.00 96.50 97 HIS A C 1
ATOM 755 O O . HIS A 1 97 ? -18.855 2.781 16.853 1.00 96.50 97 HIS A O 1
ATOM 761 N N . GLN A 1 98 ? -18.267 0.920 17.992 1.00 91.12 98 GLN A N 1
ATOM 762 C CA . GLN A 1 98 ? -19.592 0.292 18.023 1.00 91.12 98 GLN A CA 1
ATOM 763 C C . GLN A 1 98 ? -20.552 0.994 18.989 1.00 91.12 98 GLN A C 1
ATOM 765 O O . GLN A 1 98 ? -20.075 1.599 19.984 1.00 91.12 98 GLN A O 1
#